Protein AF-A0A1C5NDM1-F1 (afdb_monomer_lite)

Sequence (61 aa):
MVLILFSNLALKGGTAINLTIFDLPRLSVDIDLDFTNHVTKDEMLIIRQKITNLLKNYLKK

pLDDT: mean 88.19, std 9.94, range [53.72, 97.94]

Radius of gyration: 13.64 Å; chains: 1; bounding box: 29×30×33 Å

Secondary structure (DSSP, 8-state):
--EEETTTEEEEHHHHHHHHTSS--S-----EEEE-----HHHHHHHHHHHHHHHHHHHT-

Structure (mmCIF, N/CA/C/O backbone):
data_AF-A0A1C5NDM1-F1
#
_entry.id   AF-A0A1C5NDM1-F1
#
loop_
_atom_site.group_PDB
_atom_site.id
_atom_site.type_symbol
_atom_site.label_atom_id
_atom_site.label_alt_id
_atom_site.label_comp_id
_atom_site.label_asym_id
_atom_site.label_entity_id
_atom_site.label_seq_id
_atom_site.pdbx_PDB_ins_code
_atom_site.Cartn_x
_atom_site.Cartn_y
_atom_site.Cartn_z
_atom_site.occupancy
_atom_site.B_iso_or_equiv
_atom_site.auth_seq_id
_atom_site.auth_comp_id
_atom_site.auth_asym_id
_atom_site.auth_atom_id
_atom_site.pdbx_PDB_model_num
ATOM 1 N N . MET A 1 1 ? -8.865 -12.742 2.799 1.00 58.62 1 MET A N 1
ATOM 2 C CA . MET A 1 1 ? -9.891 -12.045 1.999 1.00 58.62 1 MET A CA 1
ATOM 3 C C . MET A 1 1 ? -9.242 -10.869 1.296 1.00 58.62 1 MET A C 1
ATOM 5 O O . MET A 1 1 ? -8.388 -10.237 1.908 1.00 58.62 1 MET A O 1
ATOM 9 N N . VAL A 1 2 ? -9.586 -10.645 0.028 1.00 63.34 2 VAL A N 1
ATOM 10 C CA . VAL A 1 2 ? -8.962 -9.637 -0.838 1.00 63.34 2 VAL A CA 1
ATOM 11 C C . VAL A 1 2 ? -10.051 -8.735 -1.414 1.00 63.34 2 VAL A C 1
ATOM 13 O O . VAL A 1 2 ? -11.019 -9.247 -1.969 1.00 63.34 2 VAL A O 1
ATOM 16 N N . LEU A 1 3 ? -9.884 -7.418 -1.292 1.00 68.88 3 LEU A N 1
ATOM 17 C CA . LEU A 1 3 ? -10.719 -6.412 -1.954 1.00 68.88 3 LEU A CA 1
ATOM 18 C C . LEU A 1 3 ? -9.898 -5.742 -3.060 1.00 68.88 3 LEU A C 1
ATOM 20 O O . LEU A 1 3 ? -8.845 -5.173 -2.787 1.00 68.88 3 LEU A O 1
ATOM 24 N N . ILE A 1 4 ? -10.358 -5.802 -4.307 1.00 67.06 4 ILE A N 1
ATOM 25 C CA . ILE A 1 4 ? -9.634 -5.203 -5.437 1.00 67.06 4 ILE A CA 1
ATOM 26 C C . ILE A 1 4 ? -9.909 -3.694 -5.464 1.00 67.06 4 ILE A C 1
ATOM 28 O O . ILE A 1 4 ? -11.053 -3.266 -5.586 1.00 67.06 4 ILE A O 1
ATOM 32 N N . LEU A 1 5 ? -8.852 -2.889 -5.370 1.00 63.56 5 LEU A N 1
ATOM 33 C CA . LEU A 1 5 ? -8.872 -1.428 -5.411 1.00 63.56 5 LEU A CA 1
ATOM 34 C C . LEU A 1 5 ? -8.009 -0.922 -6.579 1.00 63.56 5 LEU A C 1
ATOM 36 O O . LEU A 1 5 ? -6.858 -1.313 -6.762 1.00 63.56 5 LEU A O 1
ATOM 40 N N . PHE A 1 6 ? -8.560 -0.007 -7.380 1.00 65.38 6 PHE A N 1
ATOM 41 C CA . PHE A 1 6 ? -7.841 0.660 -8.479 1.00 65.38 6 PHE A CA 1
ATOM 42 C C . PHE A 1 6 ? -7.185 -0.284 -9.503 1.00 65.38 6 PHE A C 1
ATOM 44 O O . PHE A 1 6 ? -6.085 0.003 -9.977 1.00 65.38 6 PHE A O 1
ATOM 51 N N . SER A 1 7 ? -7.842 -1.404 -9.830 1.00 72.81 7 SER A N 1
ATOM 52 C CA . SER A 1 7 ? -7.501 -2.389 -10.884 1.00 72.81 7 SER A CA 1
ATOM 53 C C . SER A 1 7 ? -6.101 -3.020 -10.841 1.00 72.81 7 SER A C 1
ATOM 55 O O . SER A 1 7 ? -5.849 -3.949 -11.591 1.00 72.81 7 SER A O 1
ATOM 57 N N . ASN A 1 8 ? -5.205 -2.519 -9.991 1.00 79.12 8 ASN A N 1
ATOM 58 C CA . ASN A 1 8 ? -3.804 -2.901 -9.899 1.00 79.12 8 ASN A CA 1
ATOM 59 C C . ASN A 1 8 ? -3.446 -3.393 -8.495 1.00 79.12 8 ASN A C 1
ATOM 61 O O . ASN A 1 8 ? -2.477 -4.136 -8.346 1.00 79.12 8 ASN A O 1
ATOM 65 N N . LEU A 1 9 ? -4.199 -2.982 -7.466 1.00 90.00 9 LEU A N 1
ATOM 66 C CA . LEU A 1 9 ? -3.881 -3.236 -6.065 1.00 90.00 9 LEU A CA 1
ATOM 67 C C . LEU A 1 9 ? -5.019 -3.983 -5.366 1.00 90.00 9 LEU A C 1
ATOM 69 O O . LEU A 1 9 ? -6.196 -3.696 -5.544 1.00 90.00 9 LEU A O 1
ATOM 73 N N . ALA A 1 10 ? -4.663 -4.947 -4.539 1.00 91.62 10 ALA A N 1
ATOM 74 C CA . ALA A 1 10 ? -5.578 -5.749 -3.750 1.00 91.62 10 ALA A CA 1
ATOM 75 C C . ALA A 1 10 ? -5.372 -5.427 -2.271 1.00 91.62 10 ALA A C 1
ATOM 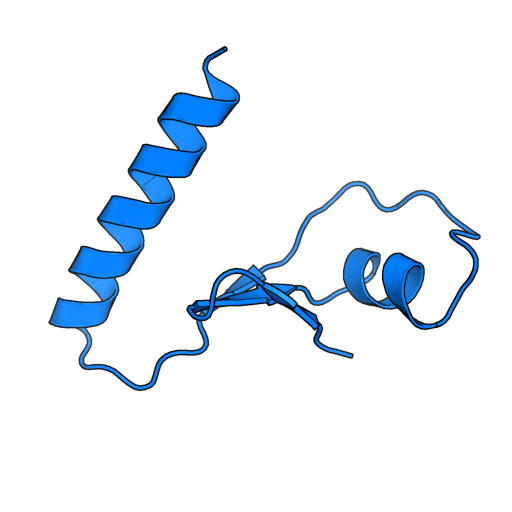77 O O . ALA A 1 10 ? -4.316 -5.726 -1.724 1.00 91.62 10 ALA A O 1
ATOM 78 N N . LEU A 1 11 ? -6.378 -4.859 -1.609 1.00 92.25 11 LEU A N 1
ATOM 79 C CA . LEU A 1 11 ? -6.377 -4.695 -0.161 1.00 92.25 11 LEU A CA 1
ATOM 80 C C . LEU A 1 11 ? -6.519 -6.053 0.516 1.00 92.25 11 LEU A C 1
ATOM 82 O O . LEU A 1 11 ? -7.450 -6.813 0.234 1.00 92.25 11 LEU A O 1
ATOM 86 N N . LYS A 1 12 ? -5.599 -6.334 1.436 1.00 90.81 12 LYS A N 1
ATOM 87 C CA . LYS A 1 12 ? -5.555 -7.568 2.224 1.00 90.81 12 LYS A CA 1
ATOM 88 C C . LYS A 1 12 ? -5.436 -7.262 3.718 1.00 90.81 12 LYS A C 1
ATOM 90 O O . LYS A 1 12 ? -5.607 -6.130 4.166 1.00 90.81 12 LYS A O 1
ATOM 95 N N . GLY A 1 13 ? -5.170 -8.311 4.491 1.00 90.31 13 GLY A N 1
ATOM 96 C CA . GLY A 1 13 ? -4.861 -8.195 5.909 1.00 90.31 13 GLY A CA 1
ATOM 97 C C . GLY A 1 13 ? -6.080 -7.859 6.763 1.00 90.31 13 GLY A C 1
ATOM 98 O O . GLY A 1 13 ? -7.234 -8.100 6.388 1.00 90.31 13 GLY A O 1
ATOM 99 N N . GLY A 1 14 ? -5.802 -7.319 7.949 1.00 91.12 14 GLY A N 1
ATOM 100 C CA . GLY A 1 14 ? -6.822 -7.008 8.943 1.00 91.12 14 GLY A CA 1
ATOM 101 C C . GLY A 1 14 ? -7.804 -5.929 8.486 1.00 91.12 14 GLY A C 1
ATOM 102 O O . GLY A 1 14 ? -8.974 -5.981 8.862 1.00 91.12 14 GLY A O 1
ATOM 103 N N . THR A 1 15 ? -7.345 -4.994 7.657 1.00 92.31 15 THR A N 1
ATOM 104 C CA . THR A 1 15 ? -8.155 -3.882 7.147 1.00 92.31 15 THR A CA 1
ATOM 105 C C . THR A 1 15 ? -9.176 -4.367 6.119 1.00 92.31 15 THR A C 1
ATOM 107 O O . THR A 1 15 ? -10.346 -4.009 6.220 1.00 92.31 15 THR A O 1
ATOM 110 N N . ALA A 1 16 ? -8.796 -5.266 5.200 1.00 92.75 16 ALA A N 1
ATOM 111 C CA . ALA A 1 16 ? -9.744 -5.869 4.256 1.00 92.75 16 ALA A CA 1
ATOM 112 C C . ALA A 1 16 ? -10.880 -6.615 4.973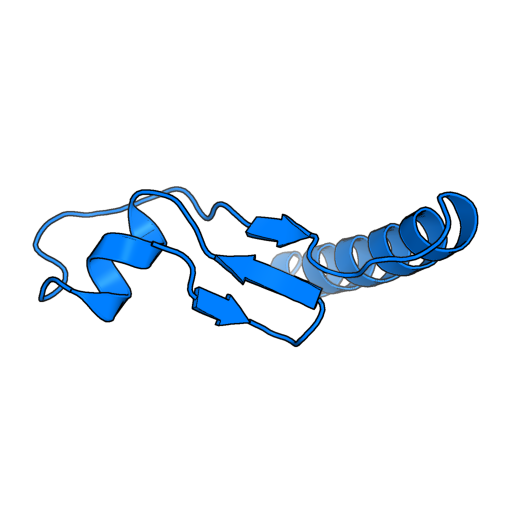 1.00 92.75 16 ALA A C 1
ATOM 114 O O . ALA A 1 16 ? -12.047 -6.471 4.618 1.00 92.75 16 ALA A O 1
ATOM 115 N N . ILE A 1 17 ? -10.538 -7.390 6.007 1.00 91.94 17 ILE A N 1
ATOM 116 C CA . ILE A 1 17 ? -11.500 -8.169 6.797 1.00 91.94 17 ILE A CA 1
ATOM 117 C C . ILE A 1 17 ? -12.497 -7.259 7.523 1.00 91.94 17 ILE A C 1
ATOM 119 O O . ILE A 1 17 ? -13.705 -7.492 7.454 1.00 91.94 17 ILE A O 1
ATOM 123 N N . ASN A 1 18 ? -11.992 -6.202 8.158 1.00 91.81 18 ASN A N 1
ATOM 124 C CA . ASN A 1 18 ? -12.807 -5.222 8.870 1.00 91.81 18 ASN A CA 1
ATOM 125 C C . ASN A 1 18 ? -13.761 -4.438 7.961 1.00 91.81 18 ASN A C 1
ATOM 127 O O . ASN A 1 18 ? -14.784 -3.989 8.447 1.00 91.81 18 ASN A O 1
ATOM 131 N N . LEU A 1 19 ? -13.425 -4.234 6.685 1.00 89.69 19 LEU A N 1
ATOM 132 C CA . LEU A 1 19 ? -14.256 -3.452 5.760 1.00 89.69 19 LEU A CA 1
ATOM 133 C C . LEU A 1 19 ? -15.319 -4.276 5.026 1.00 89.69 19 LEU A C 1
ATOM 135 O O . LEU A 1 19 ? -16.208 -3.694 4.414 1.00 89.69 19 LEU A O 1
ATOM 139 N N . THR A 1 20 ? -15.201 -5.606 5.009 1.00 90.56 20 THR A N 1
ATOM 140 C CA . THR A 1 20 ? -16.025 -6.450 4.122 1.00 90.56 20 THR A CA 1
ATOM 141 C C . THR A 1 20 ? -16.832 -7.531 4.833 1.00 90.56 20 THR A C 1
ATOM 143 O O . THR A 1 20 ? -17.908 -7.864 4.348 1.00 90.56 20 THR A O 1
ATOM 146 N N . ILE A 1 21 ? -16.353 -8.083 5.955 1.00 90.25 21 ILE A N 1
ATOM 147 C CA . ILE A 1 21 ? -17.061 -9.149 6.697 1.00 90.25 21 ILE A CA 1
ATOM 148 C C . ILE A 1 21 ? -17.602 -8.657 8.038 1.00 90.25 21 ILE A C 1
ATOM 150 O O . ILE A 1 21 ? -18.687 -9.072 8.438 1.00 90.25 21 ILE A O 1
ATOM 154 N N . PHE A 1 22 ? -16.861 -7.812 8.753 1.00 90.50 22 PHE A N 1
ATOM 155 C CA . PHE A 1 22 ? -17.265 -7.344 10.078 1.00 90.50 22 PHE A CA 1
ATOM 156 C C . PHE A 1 22 ? -17.651 -5.866 10.060 1.00 90.50 22 PHE A C 1
ATOM 158 O O . PHE A 1 22 ? -17.178 -5.115 9.220 1.00 90.50 22 PHE A O 1
ATOM 165 N N . ASP A 1 23 ? -18.456 -5.436 11.028 1.00 91.25 23 ASP A N 1
ATOM 166 C CA . ASP A 1 23 ? -18.800 -4.025 11.224 1.00 91.25 23 ASP A CA 1
ATOM 167 C C . ASP A 1 23 ? -17.708 -3.309 12.036 1.00 91.25 23 ASP A C 1
ATOM 169 O O . ASP A 1 23 ? -17.873 -3.014 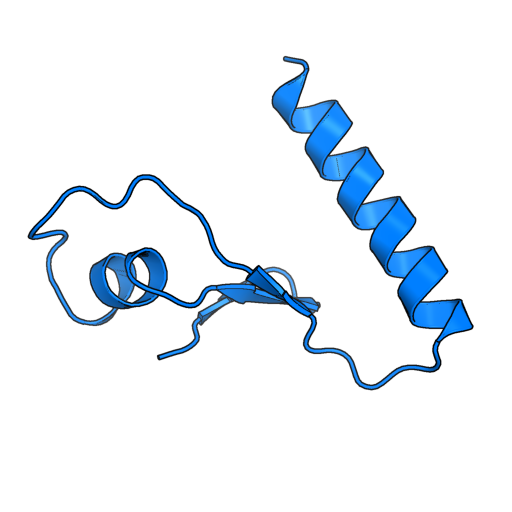13.216 1.00 91.25 23 ASP A O 1
ATOM 173 N N . LEU A 1 24 ? -16.523 -3.158 11.428 1.00 88.88 24 LEU A N 1
ATOM 174 C CA . LEU A 1 24 ? -15.366 -2.443 11.990 1.00 88.88 24 LEU A CA 1
ATOM 175 C C . LEU A 1 24 ? -15.093 -2.704 13.500 1.00 88.88 24 LEU A C 1
ATOM 177 O O . LEU A 1 24 ? -14.834 -1.764 14.252 1.00 88.88 24 LEU A O 1
ATOM 181 N N . PRO A 1 25 ? -15.070 -3.966 13.979 1.00 92.12 25 PRO A N 1
ATOM 182 C CA . PRO A 1 25 ? -15.110 -4.284 15.414 1.00 92.12 25 PRO A CA 1
ATOM 183 C C . PRO A 1 25 ? -13.806 -3.963 16.158 1.00 92.12 25 PRO A C 1
ATOM 185 O O . PRO A 1 25 ? -13.729 -4.072 17.380 1.00 92.12 25 PRO A O 1
ATOM 188 N N . ARG A 1 26 ? -12.744 -3.630 15.424 1.00 90.81 26 ARG A N 1
ATOM 189 C CA . ARG A 1 26 ? -11.430 -3.285 15.965 1.00 90.81 26 ARG A CA 1
ATOM 190 C C . ARG A 1 26 ? -10.763 -2.246 15.081 1.00 90.81 26 ARG A C 1
ATOM 192 O O . ARG A 1 26 ? -10.960 -2.249 13.867 1.00 90.81 26 ARG A O 1
ATOM 199 N N . LEU A 1 27 ? -9.894 -1.431 15.665 1.00 91.06 27 LEU A N 1
ATOM 200 C CA . LEU A 1 27 ? -9.009 -0.563 14.896 1.00 91.06 27 LEU A CA 1
ATOM 201 C C . LEU A 1 27 ? -8.009 -1.413 14.091 1.00 91.06 27 LEU A C 1
ATOM 203 O O . LEU A 1 27 ? -7.445 -2.385 14.597 1.00 91.06 27 LEU A O 1
ATOM 207 N N . SER A 1 28 ? -7.799 -1.048 12.829 1.00 90.69 28 SER A N 1
ATOM 208 C CA . SER A 1 28 ? -6.754 -1.604 11.970 1.00 90.69 28 SER A CA 1
ATOM 209 C C . SER A 1 28 ? -5.937 -0.433 11.445 1.00 90.69 28 SER A C 1
ATOM 211 O O . SER A 1 28 ? -6.491 0.442 10.785 1.00 90.69 28 SER A O 1
ATOM 213 N N . VAL A 1 29 ? -4.664 -0.369 11.832 1.00 90.06 29 VAL A N 1
ATOM 214 C CA . VAL A 1 29 ? -3.820 0.822 11.631 1.00 90.06 29 VAL A CA 1
ATOM 215 C C . VAL A 1 29 ? -3.059 0.750 10.306 1.00 90.06 29 VAL A C 1
ATOM 217 O O . VAL A 1 29 ? -2.865 1.774 9.655 1.00 90.06 29 VAL A O 1
ATOM 220 N N . ASP A 1 30 ? -2.695 -0.458 9.876 1.00 90.44 30 ASP A N 1
ATOM 221 C CA . ASP A 1 30 ? -1.923 -0.684 8.656 1.00 90.44 30 ASP A CA 1
ATOM 222 C C . ASP A 1 30 ? -2.822 -0.918 7.431 1.00 90.44 30 ASP A C 1
ATOM 224 O O . ASP A 1 30 ? -3.926 -1.468 7.522 1.00 90.44 30 ASP A O 1
ATOM 228 N N . ILE A 1 31 ? -2.335 -0.521 6.252 1.00 90.69 31 ILE A N 1
ATOM 229 C CA . ILE A 1 31 ? -2.989 -0.761 4.960 1.00 90.69 31 ILE A CA 1
ATOM 230 C C . ILE A 1 31 ? -2.067 -1.627 4.101 1.00 90.69 31 ILE A C 1
ATOM 232 O O . ILE A 1 31 ? -1.081 -1.142 3.548 1.00 90.69 31 ILE A O 1
ATOM 236 N N . ASP A 1 32 ? -2.428 -2.902 3.956 1.00 91.25 32 ASP A N 1
ATOM 237 C CA . ASP A 1 32 ? -1.688 -3.869 3.144 1.00 91.25 32 ASP A CA 1
ATOM 238 C C . ASP A 1 32 ? -2.271 -3.964 1.727 1.00 91.25 32 ASP A C 1
ATOM 240 O O . ASP A 1 32 ? -3.452 -4.283 1.559 1.00 91.25 32 ASP A O 1
ATOM 244 N N . LEU A 1 33 ? -1.443 -3.744 0.699 1.00 92.00 33 LEU A N 1
ATOM 245 C CA . LEU A 1 33 ? -1.840 -3.800 -0.713 1.00 92.00 33 LEU A CA 1
ATOM 246 C C . LEU A 1 33 ? -0.938 -4.760 -1.507 1.00 92.00 33 LEU A C 1
ATOM 248 O O . LEU A 1 33 ? 0.270 -4.545 -1.583 1.00 92.00 3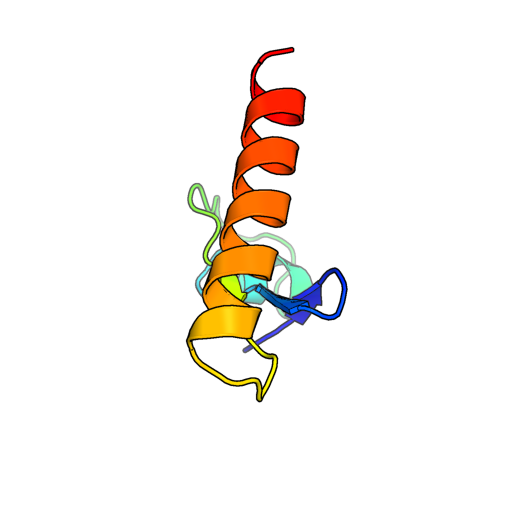3 LEU A O 1
ATOM 252 N N . ASP A 1 34 ? -1.525 -5.771 -2.151 1.00 91.75 34 ASP A N 1
ATOM 253 C CA . ASP A 1 34 ? -0.834 -6.663 -3.096 1.00 91.75 34 ASP A CA 1
ATOM 254 C C . ASP A 1 34 ? -0.965 -6.135 -4.534 1.00 91.75 34 ASP A C 1
ATOM 256 O O . ASP A 1 34 ? -2.035 -5.696 -4.945 1.00 91.75 34 ASP A O 1
ATOM 260 N N . PHE A 1 35 ? 0.100 -6.208 -5.334 1.00 91.44 35 PHE A N 1
ATOM 261 C CA . PHE A 1 35 ? 0.032 -5.905 -6.768 1.00 91.44 35 PHE A CA 1
ATOM 262 C C . PHE A 1 35 ? -0.537 -7.101 -7.543 1.00 91.44 35 PHE A C 1
ATOM 264 O O . PHE A 1 35 ? -0.068 -8.223 -7.368 1.00 91.44 35 PHE A O 1
ATOM 271 N N . THR A 1 36 ? -1.541 -6.870 -8.390 1.00 91.00 36 THR A N 1
ATOM 272 C CA . THR A 1 36 ? -2.361 -7.950 -8.985 1.00 91.00 36 THR A CA 1
ATOM 273 C C . THR A 1 36 ? -2.173 -8.146 -10.484 1.00 91.00 36 THR A C 1
ATOM 275 O O . THR A 1 36 ? -2.640 -9.147 -11.027 1.00 91.00 36 THR A O 1
ATOM 278 N N . ASN A 1 37 ? -1.475 -7.240 -11.171 1.00 91.00 37 ASN A N 1
ATOM 279 C CA . ASN A 1 37 ? -1.325 -7.358 -12.616 1.00 91.00 37 ASN A CA 1
ATOM 280 C C . ASN A 1 37 ? -0.273 -8.397 -12.986 1.00 91.00 37 ASN A C 1
ATOM 282 O O . ASN A 1 37 ? 0.847 -8.390 -12.473 1.00 91.00 37 ASN A O 1
ATOM 286 N N . HIS A 1 38 ? -0.607 -9.207 -13.983 1.00 92.81 38 HIS A N 1
ATOM 287 C CA . HIS A 1 38 ? 0.328 -10.128 -14.605 1.00 92.81 38 HIS A CA 1
ATOM 288 C C . HIS A 1 38 ? 1.056 -9.439 -15.771 1.00 92.81 38 HIS A C 1
ATOM 290 O O . HIS A 1 38 ? 0.624 -9.510 -16.920 1.00 92.81 38 HIS A O 1
ATOM 296 N N . VAL A 1 39 ? 2.149 -8.744 -15.460 1.00 94.75 39 VAL A N 1
ATOM 297 C CA . VAL A 1 39 ? 2.973 -7.983 -16.418 1.00 94.75 39 VAL A CA 1
ATOM 298 C C . VAL A 1 39 ? 4.447 -8.362 -16.287 1.00 94.75 39 VAL A C 1
ATOM 300 O O . VAL A 1 39 ? 4.850 -9.010 -15.317 1.00 94.75 39 VAL A O 1
ATOM 303 N N . THR A 1 40 ? 5.271 -7.952 -17.250 1.00 97.94 40 THR A N 1
ATOM 304 C CA . THR A 1 40 ? 6.725 -8.125 -17.150 1.00 97.94 40 THR A CA 1
ATOM 305 C C . THR A 1 40 ? 7.304 -7.318 -15.983 1.00 97.94 40 THR A C 1
ATOM 307 O O . THR A 1 40 ? 6.696 -6.374 -15.468 1.00 97.94 40 THR A O 1
ATOM 310 N N . LYS A 1 41 ? 8.527 -7.663 -15.564 1.00 95.81 41 LYS A N 1
ATOM 311 C CA . LYS A 1 41 ? 9.235 -6.930 -14.506 1.00 95.81 41 LYS A CA 1
ATOM 312 C C . LYS A 1 41 ? 9.404 -5.447 -14.855 1.00 95.81 41 LYS A C 1
ATOM 314 O O . LYS A 1 41 ? 9.204 -4.604 -13.984 1.00 95.81 41 LYS A O 1
ATOM 319 N N . ASP A 1 42 ? 9.745 -5.136 -16.102 1.00 97.88 42 ASP A N 1
ATOM 320 C CA . ASP A 1 42 ? 10.001 -3.760 -16.536 1.00 97.88 42 ASP A CA 1
ATOM 321 C C . ASP A 1 42 ? 8.716 -2.922 -16.522 1.00 97.88 42 ASP A C 1
ATOM 323 O O . ASP A 1 42 ? 8.697 -1.812 -15.987 1.00 97.88 42 ASP A O 1
ATOM 327 N N . GLU A 1 43 ? 7.603 -3.488 -16.993 1.00 96.44 43 GLU A N 1
ATOM 328 C CA . GLU A 1 43 ? 6.281 -2.859 -16.899 1.00 96.44 43 GLU A CA 1
ATOM 329 C C . GLU A 1 43 ? 5.848 -2.654 -15.441 1.00 96.44 43 GLU A C 1
ATOM 331 O O . GLU A 1 43 ? 5.367 -1.576 -15.080 1.00 96.44 43 GLU A O 1
ATOM 336 N N . MET A 1 44 ? 6.066 -3.652 -14.575 1.00 95.25 44 MET A N 1
ATOM 337 C CA . MET A 1 44 ? 5.775 -3.545 -13.142 1.00 95.25 44 MET A CA 1
ATOM 338 C C . MET A 1 44 ? 6.561 -2.401 -12.496 1.00 95.25 44 MET A C 1
ATOM 340 O O . MET A 1 44 ? 5.988 -1.636 -11.721 1.00 95.25 44 MET A O 1
ATOM 344 N N . LEU A 1 45 ? 7.842 -2.226 -12.837 1.00 96.19 45 LEU A N 1
ATOM 345 C CA . LEU A 1 45 ? 8.662 -1.132 -12.308 1.00 96.19 45 LEU A CA 1
ATOM 346 C C . LEU A 1 45 ? 8.123 0.244 -12.724 1.00 96.19 45 LEU A C 1
ATOM 348 O O . LEU A 1 45 ? 8.047 1.149 -11.888 1.00 96.19 45 LEU A O 1
ATOM 352 N N . ILE A 1 46 ? 7.675 0.390 -13.976 1.00 96.06 46 ILE A N 1
ATOM 353 C CA . ILE A 1 46 ? 7.037 1.622 -14.466 1.00 96.06 46 ILE A CA 1
ATOM 354 C C . ILE A 1 46 ? 5.748 1.908 -13.682 1.00 96.06 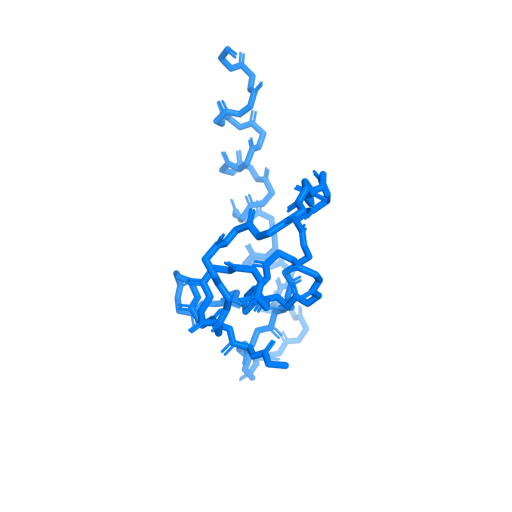46 ILE A C 1
ATOM 356 O O . ILE A 1 46 ? 5.523 3.037 -13.235 1.00 96.06 46 ILE A O 1
ATOM 360 N N . ILE A 1 47 ? 4.902 0.894 -13.481 1.00 93.75 47 ILE A N 1
ATOM 361 C CA . ILE A 1 47 ? 3.642 1.034 -12.736 1.00 93.75 47 ILE A CA 1
ATOM 362 C C . ILE A 1 47 ? 3.915 1.371 -11.264 1.00 93.75 47 ILE A C 1
ATOM 364 O O . ILE A 1 47 ? 3.324 2.310 -10.724 1.00 93.75 47 ILE A O 1
ATOM 368 N N . ARG A 1 48 ? 4.865 0.679 -10.626 1.00 92.94 48 ARG A N 1
ATOM 369 C CA . ARG A 1 48 ? 5.287 0.935 -9.242 1.00 92.94 48 ARG A CA 1
ATOM 370 C C . ARG A 1 48 ? 5.738 2.378 -9.052 1.00 92.94 48 ARG A C 1
ATOM 372 O O . ARG A 1 48 ? 5.367 3.001 -8.053 1.00 92.94 48 ARG A O 1
ATOM 379 N N . GLN A 1 49 ? 6.507 2.926 -9.993 1.00 95.44 49 GLN A N 1
ATOM 380 C CA . GLN A 1 49 ? 6.953 4.317 -9.926 1.00 95.44 49 GLN A CA 1
ATOM 381 C C . GLN A 1 49 ? 5.770 5.292 -9.986 1.00 95.44 49 GLN A C 1
ATOM 383 O O . GLN A 1 49 ? 5.715 6.235 -9.192 1.00 95.44 49 GLN A O 1
ATOM 388 N N . LYS A 1 50 ? 4.797 5.045 -10.875 1.00 93.19 50 LYS A N 1
ATOM 389 C CA . LYS A 1 50 ? 3.571 5.856 -10.978 1.00 93.19 50 LYS A CA 1
ATOM 390 C C . LYS A 1 50 ? 2.772 5.838 -9.673 1.00 93.19 50 LYS A C 1
ATOM 392 O O . LYS A 1 50 ? 2.446 6.905 -9.155 1.00 93.19 50 LYS A O 1
ATOM 397 N N . ILE A 1 51 ? 2.525 4.650 -9.110 1.00 91.38 51 ILE A N 1
ATOM 398 C CA . ILE A 1 51 ? 1.801 4.479 -7.837 1.00 91.38 51 ILE A CA 1
ATOM 399 C C . ILE A 1 51 ? 2.534 5.202 -6.701 1.00 91.38 51 ILE A C 1
ATOM 401 O O . ILE A 1 51 ? 1.928 5.965 -5.953 1.00 91.38 51 ILE A O 1
ATOM 405 N N . THR A 1 52 ? 3.854 5.024 -6.606 1.00 91.94 52 THR A N 1
ATOM 406 C CA . THR A 1 52 ? 4.678 5.645 -5.557 1.00 91.94 52 THR A CA 1
ATOM 407 C C . THR A 1 52 ? 4.621 7.170 -5.625 1.00 91.94 52 THR A C 1
ATOM 409 O O . THR A 1 52 ? 4.495 7.830 -4.595 1.00 91.94 52 THR A O 1
ATOM 412 N N . ASN A 1 53 ? 4.699 7.745 -6.827 1.00 93.88 53 ASN A N 1
ATOM 413 C CA . ASN A 1 53 ? 4.612 9.192 -7.012 1.00 93.88 53 ASN A CA 1
ATOM 414 C C . ASN A 1 53 ? 3.227 9.727 -6.634 1.00 93.88 53 ASN A C 1
ATOM 416 O O . ASN A 1 53 ? 3.138 10.760 -5.975 1.00 93.88 53 ASN A O 1
ATOM 420 N N . LEU A 1 54 ? 2.160 9.009 -6.993 1.00 90.88 54 LEU A N 1
ATOM 421 C CA . LEU A 1 54 ? 0.793 9.382 -6.637 1.00 90.88 54 LEU A CA 1
ATOM 422 C C . LEU A 1 54 ? 0.597 9.396 -5.115 1.00 90.88 54 LEU A C 1
ATOM 424 O O . LEU A 1 54 ? 0.126 10.396 -4.576 1.00 90.88 54 LEU A O 1
ATOM 428 N N . LEU A 1 55 ? 1.037 8.341 -4.420 1.00 89.50 55 LEU A N 1
ATOM 429 C CA . LEU A 1 55 ? 0.969 8.263 -2.957 1.00 89.50 55 LEU A CA 1
ATOM 430 C C . LEU A 1 55 ? 1.773 9.382 -2.291 1.00 89.50 55 LEU A C 1
ATOM 432 O O . LEU A 1 55 ? 1.265 10.055 -1.399 1.00 89.50 55 LEU A O 1
ATOM 436 N N . LYS A 1 56 ? 3.005 9.632 -2.754 1.00 93.00 56 LYS A N 1
ATOM 437 C CA . LYS A 1 56 ? 3.836 10.730 -2.238 1.00 93.00 56 LYS A CA 1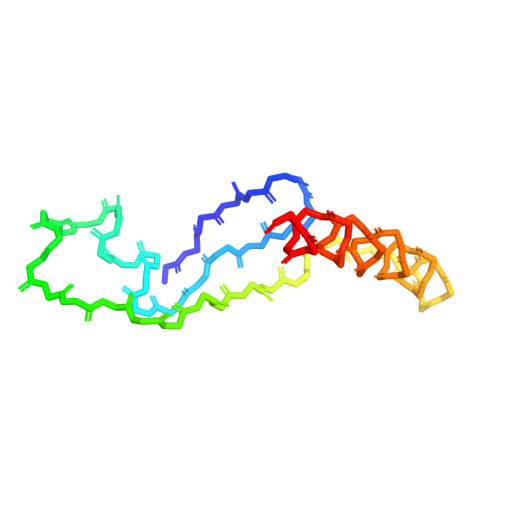
ATOM 438 C C . LYS A 1 56 ? 3.173 12.091 -2.427 1.00 93.00 56 LYS A C 1
ATOM 440 O O . LYS A 1 56 ? 3.239 12.911 -1.523 1.00 93.00 56 LYS A O 1
ATOM 445 N N . ASN A 1 57 ? 2.557 12.341 -3.579 1.00 93.81 57 ASN A N 1
ATOM 446 C CA . ASN A 1 57 ? 1.882 13.610 -3.845 1.00 93.81 57 ASN A CA 1
ATOM 447 C C . ASN A 1 57 ? 0.630 13.783 -2.979 1.00 93.81 57 ASN A C 1
ATOM 449 O O . ASN A 1 57 ? 0.363 14.888 -2.518 1.00 93.81 57 ASN A O 1
ATOM 453 N N . TYR A 1 58 ? -0.117 12.702 -2.745 1.00 90.31 58 TYR A N 1
ATOM 454 C CA . TYR A 1 58 ? -1.316 12.731 -1.913 1.00 90.31 58 TYR A CA 1
ATOM 455 C C . TYR A 1 58 ? -0.991 12.941 -0.427 1.00 90.31 58 TYR A C 1
ATOM 457 O O . TYR A 1 58 ? -1.625 13.764 0.221 1.00 90.31 58 TYR A O 1
ATOM 465 N N . LEU A 1 59 ? 0.018 12.237 0.099 1.00 89.38 59 LEU A N 1
ATOM 466 C CA . LEU A 1 59 ? 0.404 12.277 1.519 1.00 89.38 59 LEU A CA 1
ATOM 467 C C . LEU A 1 59 ? 1.255 13.492 1.912 1.00 89.38 59 LEU A C 1
ATOM 469 O O . LEU A 1 59 ? 1.468 13.724 3.094 1.00 89.38 59 LEU A O 1
ATOM 473 N N . LYS A 1 60 ? 1.785 14.243 0.941 1.00 84.12 60 LYS A N 1
ATOM 474 C CA . LYS A 1 60 ? 2.510 15.501 1.188 1.00 84.12 60 LYS A CA 1
ATOM 475 C C . LYS A 1 60 ? 1.589 16.713 1.386 1.00 84.12 60 LYS A C 1
ATOM 477 O O . LYS A 1 60 ? 2.111 17.815 1.536 1.00 84.12 60 LYS A O 1
ATOM 482 N N . LYS A 1 61 ? 0.267 16.531 1.319 1.00 53.72 61 LYS A N 1
ATOM 483 C CA . LYS A 1 61 ? -0.701 17.562 1.706 1.00 53.72 61 LYS A CA 1
ATOM 484 C C . LYS A 1 61 ? -0.813 17.681 3.216 1.00 53.72 61 LYS A C 1
ATOM 486 O O . LYS A 1 61 ? -0.806 16.624 3.879 1.00 53.72 61 LYS A O 1
#

Foldseek 3Di:
DWDDDPVFKTWDDPVVCCVPPHVNPDDDDDTDIDTDDDDDPVVVVVVVVVVVVVVVVVVVD